Protein AF-A0A6G4ZRL6-F1 (afdb_monomer_lite)

Foldseek 3Di:
DDDDDDDVVVVVLVVVVVVCVVVVPDLVVLLVDDDDPPDPNVVSNVVSVVVVVCVVVVVPD

Secondary structure (DSSP, 8-state):
------STTHHHHHHHHHHHHHTT--HHHHHH--PPSS-TTHHHHHHHHHHHHHHHHHTT-

pLDDT: mean 91.31, std 8.69, range [48.09, 96.44]

Radius of gyration: 12.22 Å; chains: 1; bounding box: 28×27×28 Å

Structure (mmCIF, N/CA/C/O backbone):
data_AF-A0A6G4ZRL6-F1
#
_entry.id   AF-A0A6G4ZRL6-F1
#
loop_
_atom_site.group_PDB
_atom_site.id
_atom_site.type_symbol
_atom_site.label_atom_id
_atom_site.label_alt_id
_atom_site.label_comp_id
_atom_site.label_asym_id
_atom_site.label_entity_id
_atom_site.label_seq_id
_atom_site.pdbx_PDB_ins_code
_atom_site.Cartn_x
_atom_site.Cartn_y
_atom_site.Cartn_z
_atom_site.occupancy
_atom_site.B_iso_or_equiv
_atom_site.auth_seq_id
_atom_site.auth_comp_id
_atom_site.auth_asym_id
_atom_site.auth_atom_id
_atom_site.pdbx_PDB_model_num
ATOM 1 N N . LEU A 1 1 ? 5.349 -0.660 12.351 1.00 80.56 1 LEU A N 1
ATOM 2 C CA . LEU A 1 1 ? 4.933 -1.003 10.970 1.00 80.56 1 LEU A CA 1
ATOM 3 C C . LEU A 1 1 ? 5.928 -0.427 9.967 1.00 80.56 1 LEU A C 1
ATOM 5 O O . LEU A 1 1 ? 6.497 0.633 10.223 1.00 80.56 1 LEU A O 1
ATOM 9 N N . GLY A 1 2 ? 6.120 -1.121 8.849 1.00 87.44 2 GLY A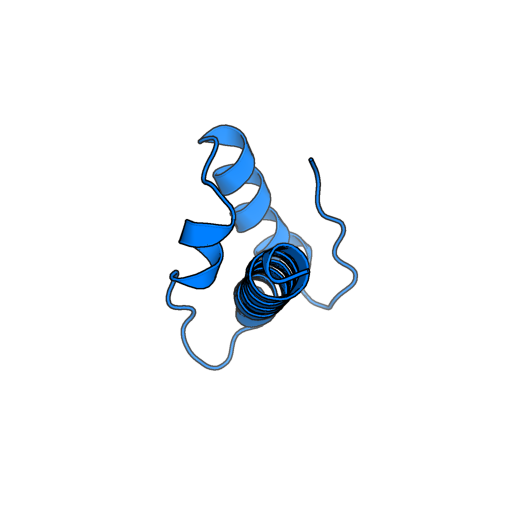 N 1
ATOM 10 C CA . GLY A 1 2 ? 6.959 -0.708 7.724 1.00 87.44 2 GLY A CA 1
ATOM 11 C C . GLY A 1 2 ? 6.487 -1.390 6.439 1.00 87.44 2 GLY A C 1
ATOM 12 O O . GLY A 1 2 ? 5.587 -2.227 6.492 1.00 87.44 2 GLY A O 1
ATOM 13 N N . ALA A 1 3 ? 7.071 -1.012 5.308 1.00 90.50 3 ALA A N 1
ATOM 14 C CA . ALA A 1 3 ? 6.758 -1.563 3.998 1.00 90.50 3 ALA A CA 1
ATOM 15 C C . ALA A 1 3 ? 8.051 -1.728 3.195 1.00 90.50 3 ALA A C 1
ATOM 17 O O . ALA A 1 3 ? 8.951 -0.894 3.298 1.00 90.50 3 ALA A O 1
ATOM 18 N N . THR A 1 4 ? 8.113 -2.787 2.395 1.00 94.25 4 THR A N 1
ATOM 19 C CA . THR A 1 4 ? 9.243 -3.110 1.521 1.00 94.25 4 THR A CA 1
ATOM 20 C C . THR A 1 4 ? 8.702 -3.265 0.111 1.00 94.25 4 THR A C 1
ATOM 22 O O . THR A 1 4 ? 7.730 -3.990 -0.095 1.00 94.25 4 THR A O 1
ATOM 25 N N . ILE A 1 5 ? 9.299 -2.567 -0.854 1.00 93.81 5 ILE A N 1
ATOM 26 C CA . ILE A 1 5 ? 8.860 -2.580 -2.252 1.00 93.81 5 ILE A CA 1
ATOM 27 C C . ILE A 1 5 ? 10.027 -3.024 -3.125 1.00 93.81 5 ILE A C 1
ATOM 29 O O . ILE A 1 5 ? 11.093 -2.413 -3.097 1.00 93.81 5 ILE A O 1
ATOM 33 N N . VAL A 1 6 ? 9.788 -4.047 -3.943 1.00 95.12 6 VAL A N 1
ATOM 34 C CA . VAL A 1 6 ? 10.683 -4.473 -5.022 1.00 95.12 6 VAL A CA 1
ATOM 35 C C . VAL A 1 6 ? 9.912 -4.325 -6.330 1.00 95.12 6 VAL A C 1
ATOM 37 O O . VAL A 1 6 ? 9.032 -5.126 -6.630 1.00 95.12 6 VAL A O 1
ATOM 40 N N . ALA A 1 7 ? 10.183 -3.246 -7.062 1.00 93.06 7 ALA A N 1
ATOM 41 C CA . ALA A 1 7 ? 9.524 -2.914 -8.323 1.00 93.06 7 ALA A CA 1
ATOM 42 C C . ALA A 1 7 ? 10.348 -1.872 -9.105 1.00 93.06 7 ALA A C 1
ATOM 44 O O . ALA A 1 7 ? 11.142 -1.144 -8.495 1.00 93.06 7 ALA A O 1
ATOM 45 N N . PRO A 1 8 ? 10.135 -1.731 -10.427 1.00 93.31 8 PRO A N 1
ATOM 46 C CA . PRO A 1 8 ? 10.604 -0.565 -11.169 1.00 93.31 8 PRO A CA 1
ATOM 47 C C . PRO A 1 8 ? 10.061 0.727 -10.539 1.00 93.31 8 PRO A C 1
ATOM 49 O O . PRO A 1 8 ? 8.897 0.780 -10.148 1.00 93.31 8 PRO A O 1
ATOM 52 N N . ARG A 1 9 ? 10.901 1.766 -10.437 1.00 92.94 9 ARG A N 1
ATOM 53 C CA . ARG A 1 9 ? 10.563 3.062 -9.802 1.00 92.94 9 ARG A CA 1
ATOM 54 C C . ARG A 1 9 ? 10.142 2.961 -8.326 1.00 92.94 9 ARG A C 1
ATOM 56 O O . ARG A 1 9 ? 9.406 3.812 -7.828 1.00 92.94 9 ARG A O 1
ATOM 63 N N . SER A 1 10 ? 10.653 1.969 -7.592 1.00 94.06 10 SER A N 1
ATOM 64 C CA . SER A 1 10 ? 10.389 1.818 -6.152 1.00 94.06 10 SER A CA 1
ATOM 65 C C . SER A 1 10 ? 10.730 3.068 -5.334 1.00 94.06 10 SER A C 1
ATOM 67 O O . SER A 1 10 ? 10.026 3.353 -4.371 1.00 94.06 10 SER A O 1
ATOM 69 N N . GLY A 1 11 ? 11.746 3.845 -5.729 1.00 92.88 11 GLY A N 1
ATOM 70 C CA . GLY A 1 11 ? 12.095 5.112 -5.077 1.00 92.88 11 GLY A CA 1
ATOM 71 C C . GLY A 1 11 ? 10.963 6.146 -5.108 1.00 92.88 11 GLY A C 1
ATOM 72 O O . GLY A 1 11 ? 10.666 6.751 -4.081 1.00 92.88 11 GLY A O 1
ATOM 73 N N . GLU A 1 12 ? 10.272 6.288 -6.245 1.00 92.69 12 GLU A N 1
ATOM 74 C CA . GLU A 1 12 ? 9.120 7.195 -6.381 1.00 92.69 12 GLU A CA 1
ATOM 75 C C . GLU A 1 12 ? 7.928 6.708 -5.538 1.00 92.69 12 GLU A C 1
ATOM 77 O O . GLU A 1 12 ? 7.243 7.502 -4.898 1.00 92.69 12 GLU A O 1
ATOM 82 N N . MET A 1 13 ? 7.707 5.390 -5.479 1.00 94.62 13 MET A N 1
ATOM 83 C CA . MET A 1 13 ? 6.645 4.784 -4.663 1.00 94.62 13 MET A CA 1
ATOM 84 C C . MET A 1 13 ? 6.923 4.896 -3.157 1.00 94.62 13 MET A C 1
ATOM 86 O O . MET A 1 13 ? 6.009 5.106 -2.360 1.00 94.62 13 MET A O 1
ATOM 90 N N . LEU A 1 14 ? 8.186 4.747 -2.747 1.00 94.56 14 LEU A N 1
ATOM 91 C CA . LEU A 1 14 ? 8.584 4.763 -1.342 1.00 94.56 14 LEU A CA 1
ATOM 92 C C . LEU A 1 14 ? 8.323 6.129 -0.696 1.00 94.56 14 LEU A C 1
ATOM 94 O O . LEU A 1 14 ? 7.949 6.174 0.475 1.00 94.56 14 LEU A O 1
ATOM 98 N N . GLN A 1 15 ? 8.453 7.214 -1.464 1.00 94.06 15 GLN A N 1
ATOM 99 C CA . GLN A 1 15 ? 8.183 8.588 -1.029 1.00 94.06 15 GLN A CA 1
ATOM 100 C C . GLN A 1 15 ? 6.776 8.755 -0.425 1.00 94.06 15 GLN A C 1
ATOM 102 O O . GLN A 1 15 ? 6.584 9.456 0.568 1.00 94.06 15 GLN A O 1
ATOM 107 N N . GLU A 1 16 ? 5.774 8.090 -1.000 1.00 93.69 16 GLU A N 1
ATOM 108 C CA . GLU A 1 16 ? 4.401 8.142 -0.496 1.00 93.69 16 GLU A CA 1
ATOM 109 C C . GLU A 1 16 ? 4.281 7.464 0.876 1.00 93.69 16 GLU A C 1
ATOM 111 O O . GLU A 1 16 ? 3.654 7.985 1.800 1.00 93.69 16 GLU A O 1
ATOM 116 N N . LEU A 1 17 ? 4.932 6.312 1.035 1.00 94.38 17 LEU A N 1
ATOM 117 C CA . LEU A 1 17 ? 4.908 5.538 2.273 1.00 94.38 17 LEU A CA 1
ATOM 118 C C . LEU A 1 17 ? 5.717 6.196 3.391 1.00 94.38 17 LEU A C 1
ATOM 120 O O . LEU A 1 17 ? 5.324 6.116 4.558 1.00 94.38 17 LEU A O 1
ATOM 124 N N . THR A 1 18 ? 6.830 6.855 3.065 1.00 95.31 18 THR A N 1
ATOM 125 C CA . THR A 1 18 ? 7.611 7.621 4.045 1.00 95.31 18 THR A CA 1
ATOM 126 C C . THR A 1 18 ? 6.816 8.820 4.548 1.00 95.31 18 THR A C 1
ATOM 128 O O . THR A 1 18 ? 6.745 9.019 5.763 1.00 95.31 18 THR A O 1
ATOM 131 N N . LEU A 1 19 ? 6.128 9.543 3.657 1.00 95.06 19 LEU A N 1
ATOM 132 C CA . LEU A 1 19 ? 5.219 10.629 4.029 1.00 95.06 19 LEU A CA 1
ATOM 133 C C . LEU A 1 19 ? 4.058 10.107 4.886 1.00 95.06 19 LEU A C 1
ATOM 135 O O . LEU A 1 19 ? 3.778 10.652 5.956 1.00 95.06 19 LEU A O 1
ATOM 139 N N . ALA A 1 20 ? 3.433 9.000 4.483 1.00 95.12 20 ALA A N 1
ATOM 140 C CA . ALA A 1 20 ? 2.369 8.369 5.258 1.00 95.12 20 ALA A CA 1
ATOM 141 C C . ALA A 1 20 ? 2.832 7.972 6.667 1.00 95.12 20 ALA A C 1
ATOM 143 O O . ALA A 1 20 ? 2.099 8.168 7.639 1.00 95.12 20 ALA A O 1
ATOM 144 N N . LYS A 1 21 ? 4.063 7.465 6.804 1.00 94.69 21 LYS A N 1
ATOM 145 C CA . LYS A 1 21 ? 4.651 7.115 8.101 1.00 94.69 21 LYS A CA 1
ATOM 146 C C . LYS A 1 21 ? 4.940 8.351 8.954 1.00 94.69 21 LYS A C 1
ATOM 148 O O . LYS A 1 21 ? 4.624 8.330 10.143 1.00 94.69 21 LYS A O 1
ATOM 153 N N . LEU A 1 22 ? 5.495 9.411 8.362 1.00 96.19 22 LEU A N 1
ATOM 154 C CA . LEU A 1 22 ? 5.806 10.667 9.050 1.00 96.19 22 LEU A CA 1
ATOM 155 C C . LEU A 1 22 ? 4.547 11.292 9.665 1.00 96.19 22 LEU A C 1
ATOM 157 O O . LEU A 1 22 ? 4.530 11.622 10.849 1.00 96.19 22 LEU A O 1
ATOM 161 N N . TYR A 1 23 ? 3.468 11.366 8.884 1.00 96.44 23 TYR A N 1
ATOM 162 C CA . TYR A 1 23 ? 2.191 11.945 9.315 1.00 96.44 23 TYR A CA 1
ATOM 163 C C . TYR A 1 23 ? 1.244 10.942 9.988 1.00 96.44 23 TYR A C 1
ATOM 165 O O . TYR A 1 23 ? 0.081 11.262 10.234 1.00 96.44 23 TYR A O 1
ATOM 173 N N . LYS A 1 24 ? 1.720 9.725 10.296 1.00 94.62 24 LYS A N 1
ATOM 174 C CA . LYS A 1 24 ? 0.938 8.657 10.946 1.00 94.62 24 LYS A CA 1
ATOM 175 C C . LYS A 1 24 ? -0.408 8.392 10.248 1.00 94.62 24 LYS A C 1
ATOM 177 O O . LYS A 1 24 ? -1.430 8.158 10.895 1.00 94.62 24 LYS A O 1
ATOM 182 N N . ILE A 1 25 ? -0.412 8.429 8.917 1.00 94.88 25 ILE A N 1
ATOM 183 C CA . ILE A 1 25 ? -1.600 8.177 8.102 1.00 94.88 25 ILE A CA 1
ATOM 184 C C . ILE A 1 25 ? -1.967 6.687 8.218 1.00 94.88 25 ILE A C 1
ATOM 186 O O . ILE A 1 25 ? -1.127 5.824 7.959 1.00 94.88 25 ILE A O 1
ATOM 190 N N . PRO A 1 26 ? -3.211 6.341 8.596 1.00 92.94 26 PRO A N 1
ATOM 191 C CA . PRO A 1 26 ? -3.628 4.947 8.700 1.00 92.94 26 PRO A CA 1
ATOM 192 C C . PRO A 1 26 ? -3.788 4.300 7.315 1.00 92.94 26 PRO A C 1
ATOM 194 O O . PRO A 1 26 ? -4.257 4.946 6.377 1.00 92.94 26 PRO A O 1
ATOM 197 N N . LEU A 1 27 ? -3.534 2.988 7.210 1.00 92.25 27 LEU A N 1
ATOM 198 C CA . LEU A 1 27 ? -3.698 2.217 5.960 1.00 92.25 27 LEU A CA 1
ATOM 199 C C . LEU A 1 27 ? -5.096 2.350 5.334 1.00 92.25 27 LEU A C 1
ATOM 201 O O . LEU A 1 27 ? -5.232 2.372 4.116 1.00 92.25 27 LEU A O 1
ATOM 205 N N . ARG A 1 28 ? -6.141 2.515 6.155 1.00 93.25 28 ARG A N 1
ATOM 206 C CA . ARG A 1 28 ? -7.515 2.754 5.676 1.00 93.25 28 ARG A CA 1
ATOM 207 C C . ARG A 1 28 ? -7.643 4.010 4.809 1.00 93.25 28 ARG A C 1
ATOM 209 O O . ARG A 1 28 ? -8.518 4.055 3.953 1.00 93.25 28 ARG A O 1
ATOM 216 N N . LYS A 1 29 ? -6.819 5.038 5.044 1.00 94.19 29 LYS A N 1
ATOM 217 C CA . LYS A 1 29 ? -6.797 6.247 4.207 1.00 94.19 29 LYS A CA 1
ATOM 218 C C . LYS A 1 29 ? -6.038 6.006 2.904 1.00 94.19 29 LYS A C 1
ATOM 220 O O . LYS A 1 29 ? -6.515 6.459 1.874 1.00 94.19 29 LYS A O 1
ATOM 225 N N . LEU A 1 30 ? -4.941 5.244 2.934 1.00 93.31 30 LEU A N 1
ATOM 226 C CA . LEU A 1 30 ? -4.193 4.867 1.725 1.00 93.31 30 LEU A CA 1
ATOM 227 C C . LEU A 1 30 ? -5.042 4.021 0.761 1.00 93.31 30 LEU A C 1
ATOM 229 O O . LEU A 1 30 ? -5.023 4.257 -0.437 1.00 93.31 30 LEU A O 1
ATOM 233 N N . ALA A 1 31 ? -5.879 3.119 1.280 1.00 93.75 31 ALA A N 1
ATOM 234 C CA . ALA A 1 31 ? -6.857 2.366 0.481 1.00 93.75 31 ALA A CA 1
ATOM 235 C C . ALA A 1 31 ? -7.869 3.271 -0.266 1.00 93.75 31 ALA A C 1
ATOM 237 O O . ALA A 1 31 ? -8.314 2.972 -1.373 1.00 93.75 31 ALA A O 1
ATOM 238 N N . ARG A 1 32 ? -8.228 4.416 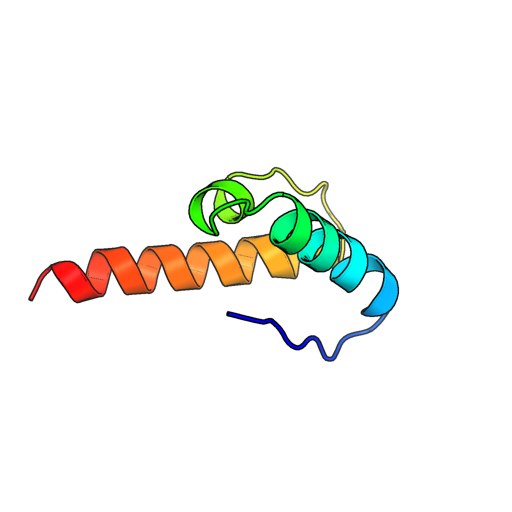0.332 1.00 94.31 32 ARG A N 1
ATOM 239 C CA . ARG A 1 32 ? -9.187 5.380 -0.240 1.00 94.31 32 ARG A CA 1
ATOM 240 C C . ARG A 1 32 ? -8.523 6.437 -1.123 1.00 94.31 32 ARG A C 1
ATOM 242 O O . ARG A 1 32 ? -9.239 7.184 -1.786 1.00 94.31 32 ARG A O 1
ATOM 249 N N . LEU A 1 33 ? -7.193 6.526 -1.115 1.00 94.62 33 LEU A N 1
ATOM 250 C CA . LEU A 1 33 ? -6.446 7.474 -1.931 1.00 94.62 33 LEU A CA 1
ATOM 251 C C . LEU A 1 33 ? -6.624 7.125 -3.413 1.00 94.62 33 LEU A C 1
ATOM 253 O O . LEU A 1 33 ? -6.469 5.974 -3.817 1.00 94.62 33 LEU A O 1
ATOM 257 N N . ILE A 1 34 ? -6.959 8.115 -4.238 1.00 93.62 34 ILE A N 1
ATOM 258 C CA . ILE A 1 34 ? -7.103 7.912 -5.680 1.00 93.62 34 ILE A CA 1
ATOM 259 C C . ILE A 1 34 ? -5.722 8.035 -6.319 1.00 93.62 34 ILE A C 1
ATOM 261 O O . ILE A 1 34 ? -5.158 9.124 -6.376 1.00 93.62 34 ILE A O 1
ATOM 265 N N . HIS A 1 35 ? -5.200 6.923 -6.837 1.00 93.12 35 HIS A N 1
ATOM 266 C CA . HIS A 1 35 ? -4.047 6.957 -7.732 1.00 93.12 35 HIS A CA 1
ATOM 267 C C . HIS A 1 35 ? -4.525 7.136 -9.174 1.00 93.12 35 HIS A C 1
ATOM 269 O O . HIS A 1 35 ? -5.420 6.395 -9.599 1.00 93.12 35 HIS A O 1
ATOM 275 N N . PRO A 1 36 ? -3.938 8.073 -9.936 1.00 92.88 36 PRO A N 1
ATOM 276 C CA . PRO A 1 36 ? -4.240 8.219 -11.353 1.00 92.88 36 PRO A CA 1
ATOM 277 C C . PRO A 1 36 ? -3.848 6.948 -12.115 1.00 92.88 36 PRO A C 1
ATOM 279 O O . PRO A 1 36 ? -2.862 6.293 -11.789 1.00 92.88 36 PRO A O 1
ATOM 282 N N . TYR A 1 37 ? -4.615 6.583 -13.137 1.00 91.81 37 TYR A N 1
ATOM 283 C CA . TYR A 1 37 ? -4.282 5.459 -14.012 1.00 91.81 37 TYR A CA 1
ATOM 284 C C . TYR A 1 37 ? -3.543 5.971 -15.260 1.00 91.81 37 TYR A C 1
ATOM 286 O O . TYR A 1 37 ? -4.007 6.966 -15.819 1.00 91.81 37 TYR A O 1
ATOM 294 N N . PRO A 1 38 ? -2.463 5.325 -15.753 1.00 92.00 38 PRO A N 1
ATOM 295 C CA . PRO A 1 38 ? -1.741 4.156 -15.228 1.00 92.00 38 PRO A CA 1
ATOM 296 C C . PRO A 1 38 ? -0.434 4.527 -14.483 1.00 92.00 38 PRO A C 1
ATOM 298 O O . PRO A 1 38 ? 0.487 5.079 -15.080 1.00 92.00 38 PRO A O 1
ATOM 301 N N . VAL A 1 39 ? -0.301 4.175 -13.193 1.00 93.62 39 VAL A N 1
ATOM 302 C CA . VAL A 1 39 ? 0.918 4.444 -12.388 1.00 93.62 39 VAL A CA 1
ATOM 303 C C . VAL A 1 39 ? 1.334 3.270 -11.498 1.00 93.62 39 VAL A C 1
ATOM 305 O O . VAL A 1 39 ? 0.499 2.478 -11.060 1.00 93.62 39 VAL A O 1
ATOM 308 N N . TYR A 1 40 ? 2.627 3.200 -11.158 1.00 94.50 40 TYR A N 1
ATOM 309 C CA . TYR A 1 40 ? 3.179 2.182 -10.253 1.00 94.50 40 TYR A CA 1
ATOM 310 C C . TYR A 1 40 ? 2.675 2.324 -8.809 1.00 94.50 40 TYR A C 1
ATOM 312 O O . TYR A 1 40 ? 2.402 1.318 -8.155 1.00 94.50 40 TYR A O 1
ATOM 320 N N . SER A 1 41 ? 2.466 3.555 -8.322 1.00 93.81 41 SER A N 1
ATOM 321 C CA . SER A 1 41 ? 1.956 3.809 -6.963 1.00 93.81 41 SER A CA 1
ATOM 322 C C . SER A 1 41 ? 0.552 3.246 -6.725 1.00 93.81 41 SER A C 1
ATOM 324 O O . SER A 1 41 ? 0.207 2.952 -5.585 1.00 93.81 41 SER A O 1
ATOM 326 N N . ALA A 1 42 ? -0.217 2.936 -7.777 1.00 93.94 42 ALA A N 1
ATOM 327 C CA . ALA A 1 42 ? -1.490 2.228 -7.647 1.00 93.94 42 ALA A CA 1
ATOM 328 C C . ALA A 1 42 ? -1.347 0.848 -6.969 1.00 93.94 42 ALA A C 1
ATOM 330 O O . ALA A 1 42 ? -2.318 0.328 -6.415 1.00 93.94 42 ALA A O 1
ATOM 331 N N . ALA A 1 43 ? -0.146 0.256 -6.970 1.00 94.06 43 ALA A N 1
ATOM 332 C CA . ALA A 1 43 ? 0.148 -0.949 -6.202 1.00 94.06 43 ALA A CA 1
ATOM 333 C C . ALA A 1 43 ? 0.018 -0.730 -4.682 1.00 94.06 43 ALA A C 1
ATOM 335 O O . ALA A 1 43 ? -0.431 -1.635 -3.984 1.00 94.06 43 ALA A O 1
ATOM 336 N N . ILE A 1 44 ? 0.333 0.466 -4.169 1.00 94.62 44 ILE A N 1
ATOM 337 C CA . ILE A 1 44 ? 0.209 0.804 -2.740 1.00 94.62 44 ILE A CA 1
ATOM 338 C C . ILE A 1 44 ? -1.258 0.762 -2.311 1.00 94.62 44 ILE A C 1
ATOM 340 O O . ILE A 1 44 ? -1.589 0.133 -1.298 1.00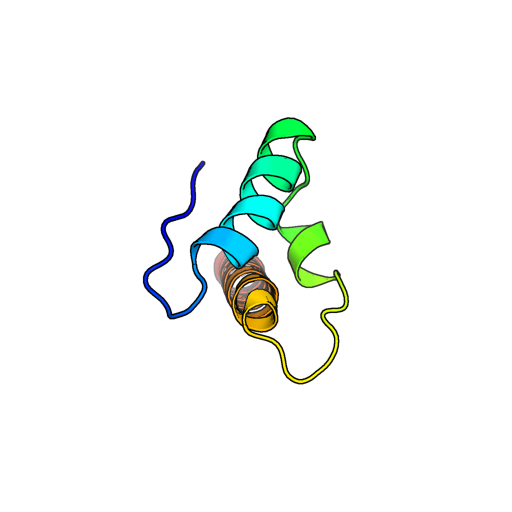 94.62 44 ILE A O 1
ATOM 344 N N . ARG A 1 45 ? -2.154 1.351 -3.112 1.00 94.62 45 ARG A N 1
ATOM 345 C CA . ARG A 1 45 ? -3.600 1.229 -2.896 1.00 94.62 45 ARG A CA 1
ATOM 346 C C . ARG A 1 45 ? -4.065 -0.216 -2.947 1.00 94.62 45 ARG A C 1
ATOM 348 O O . ARG A 1 45 ? -4.734 -0.641 -2.015 1.00 94.62 45 ARG A O 1
ATOM 355 N N . LYS A 1 46 ? -3.657 -0.996 -3.955 1.00 94.19 46 LYS A N 1
ATOM 356 C CA . LYS A 1 46 ? -4.028 -2.421 -4.044 1.00 94.19 46 LYS A CA 1
ATOM 357 C C . LYS A 1 46 ? -3.592 -3.209 -2.803 1.00 94.19 46 LYS A C 1
ATOM 359 O O . LYS A 1 46 ? -4.387 -3.960 -2.249 1.00 94.19 46 LYS A O 1
ATOM 364 N N . CYS A 1 47 ? -2.363 -3.013 -2.325 1.00 94.50 47 CYS A N 1
ATOM 365 C CA . CYS A 1 47 ? -1.882 -3.639 -1.090 1.00 94.50 47 CYS A CA 1
ATOM 366 C C . CYS A 1 47 ? -2.691 -3.193 0.139 1.00 94.50 47 CYS A C 1
ATOM 368 O O . CYS A 1 47 ? -2.999 -4.007 1.011 1.00 94.50 47 CYS A O 1
ATOM 370 N N . SER A 1 48 ? -3.067 -1.913 0.201 1.00 94.50 48 SER A N 1
ATOM 371 C CA . SER A 1 48 ? -3.887 -1.367 1.288 1.00 94.50 48 SER A CA 1
ATOM 372 C C . SER A 1 48 ? -5.314 -1.925 1.274 1.00 94.50 48 SER A C 1
ATOM 374 O O . SER A 1 48 ? -5.848 -2.258 2.334 1.00 94.50 48 SER A O 1
ATOM 376 N N . ASP A 1 49 ? -5.903 -2.087 0.088 1.00 94.81 49 ASP A N 1
ATOM 377 C CA . ASP A 1 49 ? -7.211 -2.713 -0.118 1.00 94.81 49 ASP A CA 1
ATOM 378 C C . ASP A 1 49 ? -7.188 -4.183 0.320 1.00 94.81 49 ASP A C 1
ATOM 380 O O . ASP A 1 49 ? -8.066 -4.618 1.065 1.00 94.81 49 ASP A O 1
ATOM 384 N N . LEU A 1 50 ? -6.149 -4.939 -0.055 1.00 95.00 50 LEU A N 1
ATOM 385 C CA . LEU A 1 50 ? -5.968 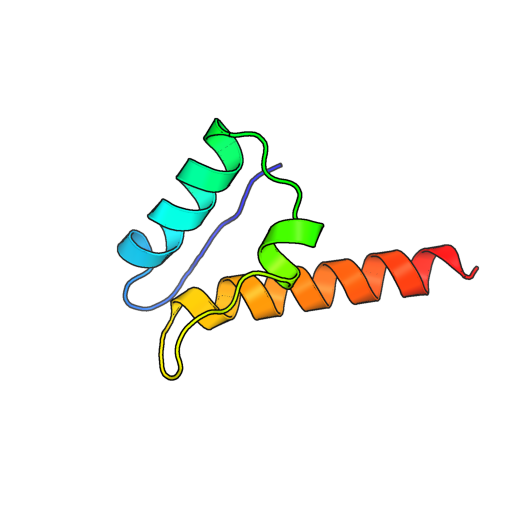-6.329 0.379 1.00 95.00 50 LEU A CA 1
ATOM 386 C C . LEU A 1 50 ? -5.878 -6.448 1.905 1.00 95.00 50 LEU A C 1
ATOM 388 O O . LEU A 1 50 ? -6.555 -7.288 2.499 1.00 95.00 50 LEU A O 1
ATOM 392 N N . TRP A 1 51 ? -5.091 -5.584 2.553 1.00 94.00 51 TRP A N 1
ATOM 393 C CA . TRP A 1 51 ? -5.009 -5.547 4.014 1.00 94.00 51 TRP A CA 1
ATOM 394 C C . TRP A 1 51 ? -6.365 -5.218 4.653 1.00 94.00 51 TRP A C 1
ATOM 396 O O . TRP A 1 51 ? -6.750 -5.834 5.653 1.00 94.00 51 TRP A O 1
ATOM 406 N N . LEU A 1 52 ? -7.114 -4.271 4.077 1.00 93.69 52 LEU A N 1
ATOM 407 C CA . LEU A 1 52 ? -8.438 -3.888 4.561 1.00 93.69 52 LEU A CA 1
ATOM 408 C C . LEU A 1 52 ? -9.427 -5.054 4.454 1.00 93.6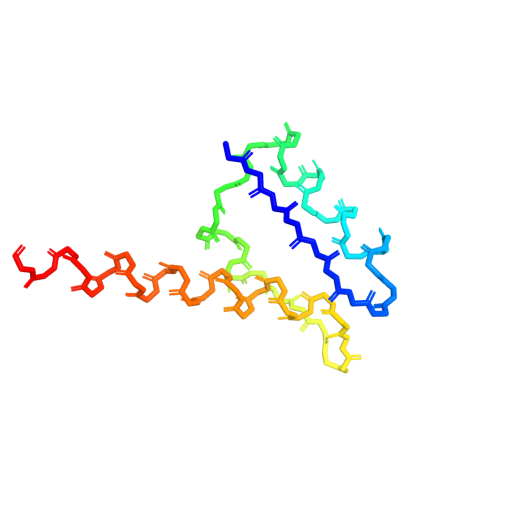9 52 LEU A C 1
ATOM 410 O O . LEU A 1 52 ? -10.117 -5.352 5.431 1.00 93.69 52 LEU A O 1
ATOM 414 N N . LEU A 1 53 ? -9.446 -5.745 3.311 1.00 93.50 53 LEU A N 1
ATOM 415 C CA . LEU A 1 53 ? -10.254 -6.944 3.097 1.00 93.50 53 LEU A CA 1
ATOM 416 C C . LEU A 1 53 ? -9.897 -8.029 4.112 1.00 93.50 53 LEU A C 1
ATOM 418 O O . LEU A 1 53 ? -10.785 -8.554 4.780 1.00 93.50 53 LEU A O 1
ATOM 422 N N . GLN A 1 54 ? -8.607 -8.318 4.294 1.00 92.31 54 GLN A N 1
ATOM 423 C CA . GLN A 1 54 ? -8.158 -9.325 5.254 1.00 92.31 54 GLN A CA 1
ATOM 424 C C . GLN A 1 54 ? -8.565 -8.962 6.687 1.00 92.31 54 GLN A C 1
ATOM 426 O O . GLN A 1 54 ? -9.005 -9.828 7.437 1.00 92.31 54 GLN A O 1
ATOM 431 N N . THR A 1 55 ? -8.465 -7.687 7.064 1.00 90.88 55 THR A N 1
ATOM 432 C CA . THR A 1 55 ? -8.829 -7.213 8.408 1.00 90.88 55 THR A CA 1
ATOM 433 C C . THR A 1 55 ? -10.334 -7.324 8.657 1.00 90.88 55 THR A C 1
ATOM 435 O O . THR A 1 55 ? -10.744 -7.781 9.722 1.00 90.88 55 THR A O 1
ATOM 438 N N . ILE A 1 56 ? -11.164 -6.945 7.678 1.00 90.56 56 ILE A N 1
ATOM 439 C CA . ILE A 1 56 ? -12.629 -7.018 7.788 1.00 90.56 56 ILE A CA 1
ATOM 440 C C . ILE A 1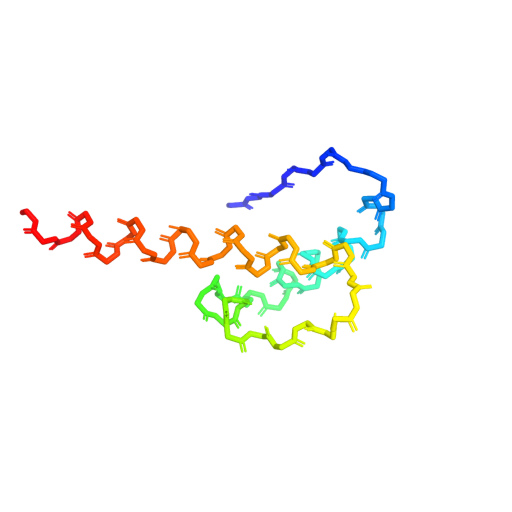 56 ? -13.100 -8.475 7.815 1.00 90.56 56 ILE A C 1
ATOM 442 O O . ILE A 1 56 ? -13.923 -8.840 8.650 1.00 90.56 56 ILE A O 1
ATOM 446 N N . LEU A 1 57 ? -12.574 -9.313 6.918 1.00 88.38 57 LEU A N 1
ATOM 447 C CA . LEU A 1 57 ? -12.985 -10.713 6.802 1.00 88.38 57 LEU A CA 1
ATOM 448 C C . LEU A 1 57 ? -12.526 -11.549 8.000 1.00 88.38 57 LEU A C 1
ATOM 450 O O . LEU A 1 57 ? -13.266 -12.410 8.468 1.00 88.38 57 LEU A O 1
ATOM 454 N N . ARG A 1 58 ? -11.326 -11.283 8.528 1.00 81.06 58 ARG A N 1
ATOM 455 C CA . ARG A 1 58 ? -10.780 -12.013 9.680 1.00 81.06 58 ARG A CA 1
ATOM 456 C C . ARG A 1 58 ? -11.491 -11.677 10.994 1.00 81.06 58 ARG A C 1
ATOM 458 O O . ARG A 1 58 ? -11.537 -12.537 11.860 1.00 81.06 58 ARG A O 1
ATOM 465 N N . GLY A 1 59 ? -12.070 -10.481 11.131 1.00 63.94 59 GLY A N 1
ATOM 466 C CA . GLY A 1 59 ? -12.868 -10.089 12.303 1.00 63.94 59 GLY A CA 1
ATOM 467 C C . GLY A 1 59 ? -14.284 -10.680 12.349 1.00 63.94 59 GLY A C 1
ATOM 468 O O . GLY A 1 59 ? -15.047 -10.334 13.243 1.00 63.94 59 GLY A O 1
ATOM 469 N N . LYS A 1 60 ? -14.654 -11.525 11.377 1.00 54.88 60 LYS A N 1
ATOM 470 C CA . LYS A 1 60 ? -15.974 -12.167 11.265 1.00 54.88 60 LYS A CA 1
ATOM 471 C C . LYS A 1 60 ? -15.976 -13.644 11.700 1.00 54.88 60 LYS A C 1
ATOM 473 O O . LYS A 1 60 ? -16.903 -14.370 11.349 1.00 54.88 60 LYS A O 1
ATOM 478 N N . ARG A 1 61 ? -14.932 -14.081 12.412 1.00 48.09 61 ARG A N 1
ATOM 479 C CA . ARG A 1 61 ? -14.858 -15.365 13.123 1.00 48.09 61 ARG A CA 1
ATOM 480 C C . ARG A 1 61 ? -14.809 -15.116 14.617 1.00 48.09 61 ARG A C 1
ATOM 482 O O . ARG A 1 61 ? -14.078 -14.177 15.001 1.00 48.09 61 ARG A O 1
#

Sequence (61 aa):
LGATIVAPRSGEMLQELTLAKLYKIPLRKLARLIHPYPVYSAAIRKCSDLWLLQTILRGKR